Protein AF-A0A660LWY3-F1 (afdb_monomer_lite)

pLDDT: mean 86.29, std 8.12, range [62.91, 94.06]

Radius of gyration: 13.83 Å; chains: 1; bounding box: 40×20×34 Å

Structure (mmCIF, N/CA/C/O backbone):
data_AF-A0A660LWY3-F1
#
_entry.id   AF-A0A660LWY3-F1
#
loop_
_atom_site.group_PDB
_atom_site.id
_atom_site.type_symbol
_atom_site.label_atom_id
_atom_site.label_alt_id
_atom_site.label_comp_id
_atom_site.label_asym_id
_atom_site.label_entity_id
_atom_site.label_seq_id
_atom_site.pdbx_PDB_ins_code
_atom_site.Cartn_x
_atom_site.Cartn_y
_atom_site.Cartn_z
_atom_site.occupancy
_atom_site.B_iso_or_equiv
_atom_site.auth_seq_id
_atom_site.auth_comp_id
_atom_site.auth_asym_id
_atom_site.auth_atom_id
_atom_site.pdbx_PDB_model_num
ATOM 1 N N . MET A 1 1 ? 12.744 0.629 -2.843 1.00 62.91 1 MET A N 1
ATOM 2 C CA . MET A 1 1 ? 11.369 0.904 -2.410 1.00 62.91 1 MET A CA 1
ATOM 3 C C . MET A 1 1 ? 10.496 0.947 -3.645 1.00 62.91 1 MET A C 1
ATOM 5 O O . MET A 1 1 ? 10.985 1.392 -4.682 1.00 62.91 1 MET A O 1
ATOM 9 N N . ILE A 1 2 ? 9.275 0.420 -3.544 1.00 68.75 2 ILE A N 1
ATOM 10 C CA . ILE A 1 2 ? 8.207 0.637 -4.532 1.00 68.75 2 ILE A CA 1
ATOM 11 C C . ILE A 1 2 ? 8.032 2.151 -4.694 1.00 68.75 2 ILE A C 1
ATOM 13 O O . ILE A 1 2 ? 8.105 2.865 -3.693 1.00 68.75 2 ILE A O 1
ATOM 17 N N . ALA A 1 3 ? 7.934 2.622 -5.938 1.00 64.31 3 ALA A N 1
ATOM 18 C CA . ALA A 1 3 ? 8.021 4.047 -6.251 1.00 64.31 3 ALA A CA 1
ATOM 19 C C . ALA A 1 3 ? 6.810 4.829 -5.725 1.00 64.31 3 ALA A C 1
ATOM 21 O O . ALA A 1 3 ? 7.006 5.861 -5.091 1.00 64.31 3 ALA A O 1
ATOM 22 N N . ASP A 1 4 ? 5.608 4.275 -5.897 1.00 80.69 4 ASP A N 1
ATOM 23 C CA . ASP A 1 4 ? 4.352 4.914 -5.508 1.00 80.69 4 ASP A CA 1
ATOM 24 C C . ASP A 1 4 ? 3.501 3.974 -4.648 1.00 80.69 4 ASP A C 1
ATOM 26 O O . ASP A 1 4 ? 3.117 2.881 -5.078 1.00 80.69 4 ASP A O 1
ATOM 30 N N . ILE A 1 5 ? 3.228 4.401 -3.412 1.00 88.06 5 ILE A N 1
ATOM 31 C CA . ILE A 1 5 ? 2.285 3.758 -2.493 1.00 88.06 5 ILE A CA 1
ATOM 32 C C . ILE A 1 5 ? 1.225 4.799 -2.155 1.00 88.06 5 ILE A C 1
ATOM 34 O O . ILE A 1 5 ? 1.488 5.722 -1.386 1.00 88.06 5 ILE A O 1
ATOM 38 N N . ASP A 1 6 ? 0.043 4.645 -2.734 1.00 91.31 6 ASP A N 1
ATOM 39 C CA . ASP A 1 6 ? -1.106 5.484 -2.428 1.00 91.31 6 ASP A CA 1
ATOM 40 C C . ASP A 1 6 ? -1.893 4.871 -1.265 1.00 91.31 6 ASP A C 1
ATOM 42 O O . ASP A 1 6 ? -2.216 3.681 -1.285 1.00 91.31 6 ASP A O 1
ATOM 46 N N . ILE A 1 7 ? -2.165 5.659 -0.225 1.00 92.00 7 ILE A N 1
ATOM 47 C CA . ILE A 1 7 ? -2.864 5.201 0.981 1.00 92.00 7 ILE A CA 1
ATOM 48 C C . ILE A 1 7 ? -4.070 6.106 1.194 1.00 92.00 7 ILE A C 1
ATOM 50 O O . ILE A 1 7 ? -3.924 7.289 1.507 1.00 92.00 7 ILE A O 1
ATOM 54 N N . THR A 1 8 ? -5.261 5.532 1.061 1.00 91.75 8 THR A N 1
ATOM 55 C CA . THR A 1 8 ? -6.523 6.270 1.097 1.00 91.75 8 THR A CA 1
ATOM 56 C C . THR A 1 8 ? -7.466 5.701 2.151 1.00 91.75 8 THR A C 1
ATOM 58 O O . THR A 1 8 ? -7.576 4.488 2.335 1.00 91.75 8 THR A O 1
ATOM 61 N N . GLY A 1 9 ? -8.130 6.602 2.872 1.00 89.06 9 GLY A N 1
ATOM 62 C CA . GLY A 1 9 ? -9.246 6.270 3.749 1.00 89.06 9 GLY A CA 1
ATOM 63 C C . GLY A 1 9 ? -10.560 6.459 2.998 1.00 89.06 9 GLY A C 1
ATOM 64 O O . GLY A 1 9 ? -10.784 7.508 2.392 1.00 89.06 9 GLY A O 1
ATOM 65 N N . VAL A 1 10 ? -11.413 5.442 3.010 1.00 87.12 10 VAL A N 1
ATOM 66 C CA . VAL A 1 10 ? -12.741 5.460 2.388 1.00 87.12 10 VAL A CA 1
ATOM 67 C C . VAL A 1 10 ? -13.766 5.956 3.412 1.00 87.12 10 VAL A C 1
ATOM 69 O O . VAL A 1 10 ? -13.599 5.771 4.616 1.00 87.12 10 VAL A O 1
ATOM 72 N N . GLY A 1 11 ? -14.814 6.645 2.951 1.00 76.94 11 GLY A N 1
ATOM 73 C CA . GLY A 1 11 ? -15.933 7.051 3.814 1.00 76.94 11 GLY A CA 1
ATOM 74 C C . GLY A 1 11 ? -15.615 8.156 4.831 1.00 76.94 11 GLY A C 1
ATOM 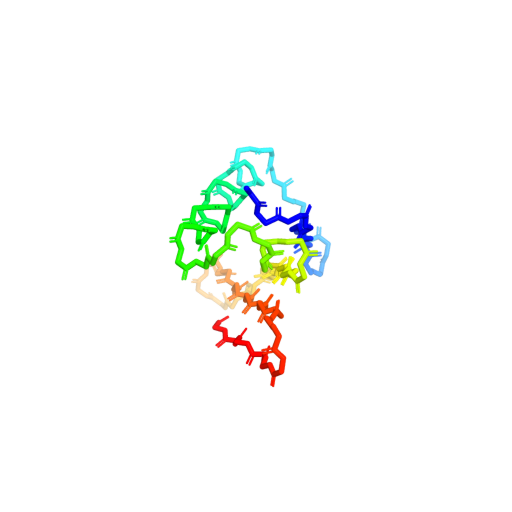75 O O . GLY A 1 11 ? -16.362 8.336 5.784 1.00 76.94 11 GLY A O 1
ATOM 76 N N . GLY A 1 12 ? -14.522 8.904 4.642 1.00 75.69 12 GLY A N 1
ATOM 77 C CA . GLY A 1 12 ? -14.097 9.959 5.571 1.00 75.69 12 GLY A CA 1
ATOM 78 C C . GLY A 1 12 ? -13.195 9.470 6.708 1.00 75.69 12 G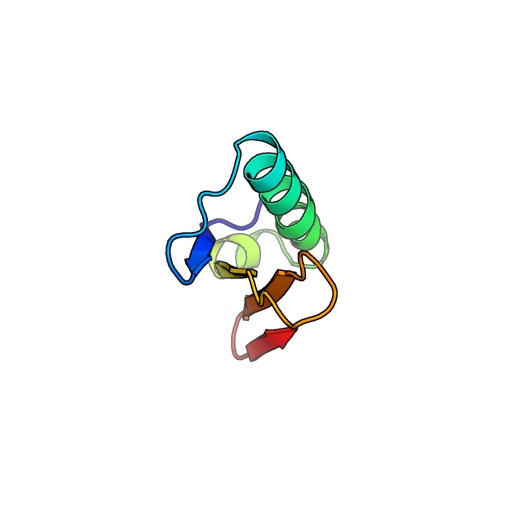LY A C 1
ATOM 79 O O . GLY A 1 12 ? -12.863 10.259 7.592 1.00 75.69 12 GLY A O 1
ATOM 80 N N . TYR A 1 13 ? -12.760 8.206 6.675 1.00 82.56 13 TYR A N 1
ATOM 81 C CA . TYR A 1 13 ? -11.789 7.680 7.629 1.00 82.56 13 TYR A CA 1
ATOM 82 C C . TYR A 1 13 ? -10.442 8.407 7.504 1.00 82.56 13 TYR A C 1
ATOM 84 O O . TYR A 1 13 ? -9.793 8.393 6.453 1.00 82.56 13 TYR A O 1
ATOM 92 N N . VAL A 1 14 ? -10.006 9.052 8.588 1.00 84.69 14 VAL A N 1
ATOM 93 C CA . VAL A 1 14 ? -8.734 9.779 8.629 1.00 84.69 14 VAL A CA 1
ATOM 94 C C . VAL A 1 14 ? -7.641 8.855 9.146 1.00 84.69 14 VAL A C 1
ATOM 96 O O . VAL A 1 14 ? -7.612 8.488 10.316 1.00 84.69 14 VAL A O 1
ATOM 99 N N . LEU A 1 15 ? -6.711 8.520 8.257 1.00 86.44 15 LEU A N 1
ATOM 100 C CA . LEU A 1 15 ? -5.537 7.718 8.581 1.00 86.44 15 LEU A CA 1
ATOM 101 C C . LEU A 1 15 ? -4.548 8.510 9.437 1.00 86.44 15 LEU A C 1
ATOM 103 O O . LEU A 1 15 ? -4.068 9.573 9.027 1.00 86.44 15 LEU A O 1
ATOM 107 N N . ASP A 1 16 ? -4.183 7.943 10.579 1.00 91.19 16 ASP A N 1
ATOM 108 C CA . ASP A 1 16 ? -3.138 8.450 11.454 1.00 91.19 16 ASP A CA 1
ATOM 109 C C . ASP A 1 16 ? -1.735 8.215 10.869 1.00 91.19 16 ASP A C 1
ATOM 111 O O . ASP A 1 16 ? -1.474 7.299 10.080 1.00 91.19 16 ASP A O 1
ATOM 115 N N . GLU A 1 17 ? -0.796 9.068 11.273 1.00 91.06 17 GLU A N 1
ATOM 116 C CA . GLU A 1 17 ? 0.587 9.028 10.793 1.00 91.06 17 GLU A CA 1
ATOM 117 C C . GLU A 1 17 ? 1.311 7.698 11.114 1.00 91.06 17 GLU A C 1
ATOM 119 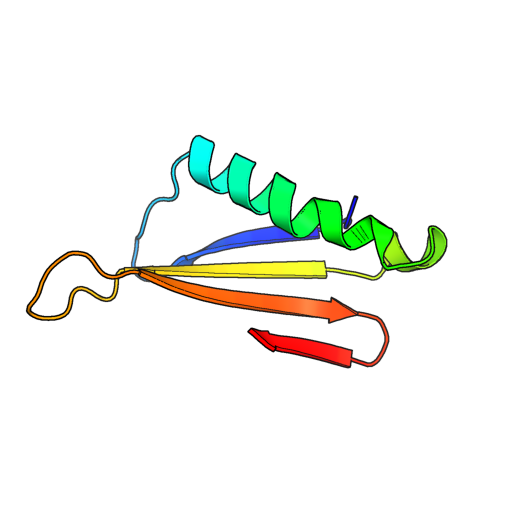O O . GLU A 1 17 ? 1.987 7.153 10.230 1.00 91.06 17 GLU A O 1
ATOM 124 N N . PRO A 1 18 ? 1.165 7.107 12.322 1.00 94.06 18 PRO A N 1
ATOM 125 C CA . PRO A 1 18 ? 1.710 5.783 12.620 1.00 94.06 18 PRO A CA 1
ATOM 126 C C . PRO A 1 18 ? 1.218 4.691 11.666 1.00 94.06 18 PRO A C 1
ATOM 128 O O . PRO A 1 18 ? 2.036 3.896 11.189 1.00 94.06 18 PRO A O 1
ATOM 131 N N . THR A 1 19 ? -0.077 4.665 11.343 1.00 90.62 19 THR A N 1
ATOM 132 C CA . THR A 1 19 ? -0.653 3.679 10.417 1.00 90.62 19 THR A CA 1
ATOM 133 C C . THR A 1 19 ? -0.121 3.854 9.003 1.00 90.62 19 THR A C 1
ATOM 135 O O . THR A 1 19 ? 0.335 2.877 8.404 1.00 90.62 19 THR A O 1
ATOM 138 N N . LYS A 1 20 ? -0.056 5.088 8.484 1.00 91.06 20 LYS A N 1
ATOM 139 C CA . LYS A 1 20 ? 0.565 5.357 7.173 1.00 91.06 20 LYS A CA 1
ATOM 140 C C . LYS A 1 20 ? 2.009 4.865 7.132 1.00 91.06 20 LYS A C 1
ATOM 142 O O . LYS A 1 20 ? 2.401 4.139 6.219 1.00 91.06 20 LYS A O 1
ATOM 147 N N . LYS A 1 21 ? 2.796 5.176 8.167 1.00 92.56 21 LYS A N 1
ATOM 148 C CA . LYS A 1 21 ? 4.189 4.720 8.284 1.00 92.56 21 LYS A CA 1
ATOM 149 C C . LYS A 1 21 ? 4.293 3.196 8.338 1.00 92.56 21 LYS A C 1
ATOM 151 O O . LYS A 1 21 ? 5.206 2.616 7.741 1.00 92.56 21 LYS A O 1
ATOM 156 N N . TYR A 1 22 ? 3.378 2.540 9.046 1.00 93.75 22 TYR A N 1
ATOM 157 C CA . TYR A 1 22 ? 3.322 1.086 9.132 1.00 93.75 22 TYR A CA 1
ATOM 158 C C . TYR A 1 22 ? 3.033 0.450 7.767 1.00 93.75 22 TYR A C 1
ATOM 160 O O . TYR A 1 22 ? 3.775 -0.446 7.350 1.00 93.75 22 TYR A O 1
ATOM 168 N N . ILE A 1 23 ? 2.030 0.953 7.044 1.00 91.88 23 ILE A N 1
ATOM 169 C CA . ILE A 1 23 ? 1.649 0.483 5.706 1.00 91.88 23 ILE A CA 1
ATOM 170 C C . ILE A 1 23 ? 2.806 0.672 4.724 1.00 91.88 23 ILE A C 1
ATOM 172 O O . ILE A 1 23 ? 3.250 -0.302 4.112 1.00 91.88 23 ILE A O 1
ATOM 176 N N . SER A 1 24 ? 3.386 1.872 4.657 1.00 91.19 24 SER A N 1
ATOM 177 C CA . SER A 1 24 ? 4.534 2.163 3.789 1.00 91.19 24 SER A CA 1
ATOM 178 C C . SER A 1 24 ? 5.723 1.247 4.077 1.00 91.19 24 SER A C 1
ATOM 180 O O . SER A 1 24 ? 6.384 0.769 3.155 1.00 91.19 24 SER A O 1
ATOM 182 N N . LYS A 1 25 ? 5.982 0.916 5.351 1.00 92.19 25 LYS A N 1
ATOM 183 C CA . LYS A 1 25 ? 7.041 -0.034 5.726 1.00 92.19 25 LYS A CA 1
ATOM 184 C C . LYS A 1 25 ? 6.716 -1.465 5.295 1.00 92.19 25 LYS A C 1
ATOM 186 O O . LYS A 1 25 ? 7.627 -2.201 4.916 1.00 92.19 25 LYS A O 1
ATOM 191 N N . LYS A 1 26 ? 5.459 -1.901 5.393 1.00 91.62 26 LYS A N 1
ATOM 192 C CA . LYS A 1 26 ? 5.049 -3.269 5.040 1.00 91.62 26 LYS A CA 1
ATOM 193 C C . LYS A 1 26 ? 5.034 -3.484 3.533 1.00 91.62 26 LYS A C 1
ATOM 195 O O . LYS A 1 26 ? 5.702 -4.406 3.071 1.00 91.62 26 LYS A O 1
ATOM 200 N N . ILE A 1 27 ? 4.364 -2.608 2.792 1.00 90.44 27 ILE A N 1
ATOM 201 C CA . ILE A 1 27 ? 4.295 -2.667 1.329 1.00 90.44 27 ILE A CA 1
ATOM 202 C C . ILE A 1 27 ? 5.669 -2.378 0.721 1.00 90.44 27 ILE A C 1
ATOM 204 O O . ILE A 1 27 ? 6.135 -3.122 -0.137 1.00 90.44 27 ILE A O 1
ATOM 208 N N . GLY A 1 28 ? 6.398 -1.391 1.249 1.00 89.31 28 GLY A N 1
ATOM 209 C CA . GLY A 1 28 ? 7.744 -1.061 0.785 1.00 89.31 28 GLY A CA 1
ATOM 210 C C . GLY A 1 28 ? 8.734 -2.227 0.866 1.00 89.31 28 GLY A C 1
ATOM 211 O O . GLY A 1 28 ? 9.586 -2.335 -0.008 1.00 89.31 28 GLY A O 1
ATOM 212 N N . ARG A 1 29 ? 8.596 -3.135 1.849 1.00 90.00 29 ARG A N 1
ATOM 213 C CA . ARG A 1 29 ? 9.431 -4.350 1.981 1.00 90.00 29 ARG A CA 1
ATOM 214 C C . ARG A 1 29 ? 9.174 -5.404 0.904 1.00 90.00 29 ARG A C 1
ATOM 216 O O . ARG A 1 29 ? 9.959 -6.347 0.820 1.00 90.00 29 ARG A O 1
ATOM 223 N N . LEU A 1 30 ? 8.097 -5.302 0.127 1.00 88.06 30 LEU A N 1
ATOM 224 C CA . LEU A 1 30 ? 7.828 -6.223 -0.982 1.00 88.06 30 LEU A CA 1
ATOM 225 C C . LEU A 1 30 ? 8.765 -5.970 -2.173 1.00 88.06 30 LEU A C 1
ATOM 227 O O . LEU A 1 30 ? 8.967 -6.861 -2.991 1.00 88.06 30 LEU A O 1
ATOM 231 N N . ASP A 1 31 ? 9.447 -4.820 -2.215 1.00 85.44 31 ASP A N 1
ATOM 232 C CA . ASP A 1 31 ? 10.440 -4.483 -3.243 1.00 85.44 31 ASP A CA 1
ATOM 233 C C . ASP A 1 31 ? 11.632 -5.460 -3.330 1.00 85.44 31 ASP A C 1
ATOM 235 O O . ASP A 1 31 ? 12.337 -5.507 -4.344 1.00 85.44 31 ASP A O 1
ATOM 239 N N . ARG A 1 32 ? 11.861 -6.250 -2.274 1.00 89.06 32 ARG A N 1
ATOM 240 C CA . ARG A 1 32 ? 12.871 -7.314 -2.220 1.00 89.06 32 ARG A CA 1
ATOM 241 C C . ARG A 1 32 ? 12.521 -8.522 -3.085 1.00 89.06 32 ARG A C 1
ATOM 243 O O . ARG A 1 32 ? 13.413 -9.296 -3.404 1.00 89.06 32 ARG A O 1
ATOM 250 N N . MET A 1 33 ? 11.245 -8.694 -3.430 1.00 88.06 33 MET A N 1
ATOM 251 C CA . MET A 1 33 ? 10.759 -9.816 -4.241 1.00 88.06 33 MET A CA 1
ATOM 252 C C . MET A 1 33 ? 10.930 -9.570 -5.744 1.00 88.06 33 MET A C 1
ATOM 254 O O . MET A 1 33 ? 10.661 -10.455 -6.546 1.00 88.06 33 MET A O 1
ATOM 258 N N . VAL A 1 34 ? 11.380 -8.374 -6.133 1.00 86.06 34 VAL A N 1
ATOM 259 C CA . VAL A 1 34 ? 11.471 -7.937 -7.528 1.00 86.06 34 VAL A CA 1
ATOM 260 C C . VAL A 1 34 ? 12.856 -7.380 -7.847 1.00 86.06 34 VAL A C 1
ATOM 262 O O . VAL A 1 34 ? 13.577 -6.864 -6.982 1.00 86.06 34 VAL A O 1
ATOM 265 N N . THR A 1 35 ? 13.241 -7.471 -9.120 1.00 88.25 35 THR A N 1
ATOM 266 C CA . THR A 1 35 ? 14.525 -6.951 -9.601 1.00 88.25 35 THR A CA 1
ATOM 267 C C . THR A 1 35 ? 14.581 -5.429 -9.473 1.00 88.25 35 THR A C 1
ATOM 269 O O . THR A 1 35 ? 13.566 -4.733 -9.518 1.00 88.25 35 THR A O 1
ATOM 272 N N . ARG A 1 36 ? 15.793 -4.875 -9.330 1.00 85.88 36 ARG A N 1
ATOM 273 C CA . ARG A 1 36 ? 15.995 -3.433 -9.099 1.00 85.88 36 ARG A CA 1
ATOM 274 C C . ARG A 1 36 ? 15.346 -2.554 -10.175 1.00 85.88 36 ARG A C 1
ATOM 276 O O . ARG A 1 36 ? 14.849 -1.482 -9.842 1.00 85.88 36 ARG A O 1
ATOM 283 N N . HIS A 1 37 ? 15.354 -3.004 -11.429 1.00 84.12 37 HIS A N 1
ATOM 284 C CA . HIS A 1 37 ? 14.786 -2.272 -12.562 1.00 84.12 37 HIS A CA 1
ATOM 285 C C . HIS A 1 37 ? 13.251 -2.241 -12.523 1.00 84.12 37 HIS A C 1
ATOM 287 O O . HIS A 1 37 ? 12.670 -1.182 -12.745 1.00 84.12 37 HIS A O 1
ATOM 293 N N . ALA A 1 38 ? 12.610 -3.352 -12.144 1.00 84.00 38 ALA A N 1
ATOM 294 C CA . ALA A 1 38 ? 11.153 -3.467 -12.068 1.00 84.00 38 ALA A CA 1
ATOM 295 C C . ALA A 1 38 ? 10.532 -2.685 -10.896 1.00 84.00 38 ALA A C 1
ATOM 297 O O . ALA A 1 38 ? 9.346 -2.388 -10.901 1.00 84.00 38 ALA A O 1
ATOM 298 N N . ARG A 1 39 ? 11.315 -2.282 -9.886 1.00 85.56 39 ARG A N 1
ATOM 299 C CA . ARG A 1 39 ? 10.794 -1.512 -8.735 1.00 85.56 39 ARG A CA 1
ATOM 300 C C . ARG A 1 39 ? 10.131 -0.188 -9.121 1.00 85.56 39 ARG A C 1
ATOM 302 O O . ARG A 1 39 ? 9.279 0.285 -8.380 1.00 85.56 39 ARG A O 1
ATOM 309 N N . LYS A 1 40 ? 10.548 0.413 -10.241 1.00 84.88 40 LYS A N 1
ATOM 310 C CA . LYS A 1 40 ? 10.009 1.687 -10.745 1.00 84.88 40 LYS A CA 1
ATOM 311 C C . LYS A 1 40 ? 8.686 1.531 -11.493 1.00 84.88 40 LYS A C 1
ATOM 313 O O . LYS A 1 40 ? 8.018 2.524 -11.726 1.00 84.88 40 LYS A O 1
ATOM 318 N N . THR A 1 41 ? 8.358 0.312 -11.908 1.00 86.88 41 THR A N 1
ATOM 319 C CA . THR A 1 41 ? 7.150 -0.002 -12.677 1.00 86.88 41 THR A CA 1
ATOM 320 C C . THR A 1 41 ? 6.067 -0.622 -11.797 1.00 86.88 41 THR A C 1
ATOM 322 O O . THR A 1 41 ? 5.090 -1.144 -12.321 1.00 86.88 41 THR A O 1
ATOM 325 N N . ILE A 1 42 ? 6.283 -0.653 -10.479 1.00 88.75 42 ILE A N 1
ATOM 326 C CA . ILE A 1 42 ? 5.363 -1.237 -9.508 1.00 88.75 42 ILE A CA 1
ATOM 327 C C . ILE A 1 42 ? 4.742 -0.111 -8.709 1.00 88.75 42 ILE A C 1
ATOM 329 O O . ILE A 1 42 ? 5.461 0.724 -8.154 1.00 88.75 42 ILE A O 1
ATOM 333 N N . ASN A 1 43 ? 3.419 -0.164 -8.605 1.00 91.12 43 ASN A N 1
ATOM 334 C CA . ASN A 1 43 ? 2.616 0.805 -7.877 1.00 91.12 43 ASN A CA 1
ATOM 335 C C . ASN A 1 43 ? 1.711 0.031 -6.919 1.00 91.12 43 ASN A C 1
ATOM 337 O O . ASN A 1 43 ? 1.222 -1.047 -7.265 1.00 91.12 43 ASN A O 1
ATOM 341 N N . ALA A 1 44 ? 1.474 0.571 -5.730 1.00 92.31 44 ALA A N 1
ATOM 342 C CA . ALA A 1 44 ? 0.565 -0.024 -4.763 1.00 92.31 44 ALA A CA 1
ATOM 343 C C . ALA A 1 44 ? -0.493 0.988 -4.323 1.00 92.31 44 ALA A C 1
ATOM 345 O O . ALA A 1 44 ? -0.182 2.150 -4.082 1.00 92.31 44 ALA A O 1
ATOM 346 N N . SER A 1 45 ? -1.725 0.522 -4.175 1.00 93.38 45 SER A N 1
ATOM 347 C CA . SER A 1 45 ? -2.836 1.285 -3.618 1.00 93.38 45 SER A CA 1
ATOM 348 C C . SER A 1 45 ? -3.403 0.523 -2.432 1.00 93.38 45 SER A C 1
ATOM 350 O O . SER A 1 45 ? -3.712 -0.663 -2.541 1.00 93.38 45 SER A O 1
ATOM 352 N N . VAL A 1 46 ? -3.523 1.202 -1.298 1.00 93.50 46 VAL A N 1
ATOM 353 C CA . VAL A 1 46 ? -4.095 0.663 -0.066 1.00 93.50 46 VAL A CA 1
ATOM 354 C C . VAL A 1 46 ? -5.311 1.498 0.289 1.00 93.50 46 VAL A C 1
ATOM 356 O O . VAL A 1 46 ? -5.201 2.711 0.478 1.00 93.50 46 VAL A O 1
ATOM 359 N N . LYS A 1 47 ? -6.463 0.842 0.378 1.00 93.06 47 LYS A N 1
ATOM 360 C CA . LYS A 1 47 ? -7.721 1.448 0.805 1.00 93.06 47 LYS A CA 1
ATOM 361 C C . LYS A 1 47 ? -8.108 0.882 2.152 1.00 93.06 47 LYS A C 1
ATOM 363 O O . LYS A 1 47 ? -8.043 -0.328 2.350 1.00 93.06 47 LYS A O 1
ATOM 368 N N . ILE A 1 48 ? -8.495 1.760 3.065 1.00 91.94 48 ILE A N 1
ATOM 369 C CA . ILE A 1 48 ? -8.972 1.378 4.390 1.00 91.94 48 ILE A CA 1
ATOM 370 C C . ILE A 1 48 ? -10.358 1.966 4.580 1.00 91.94 48 ILE A C 1
ATOM 372 O O . ILE A 1 48 ? -10.541 3.175 4.443 1.00 91.94 48 ILE A O 1
ATOM 376 N N . GLU A 1 49 ? -11.316 1.108 4.899 1.00 90.12 49 GLU A N 1
ATOM 377 C CA . GLU A 1 49 ? -12.704 1.475 5.144 1.00 90.12 49 GLU A CA 1
ATOM 378 C C . GLU A 1 49 ? -13.118 1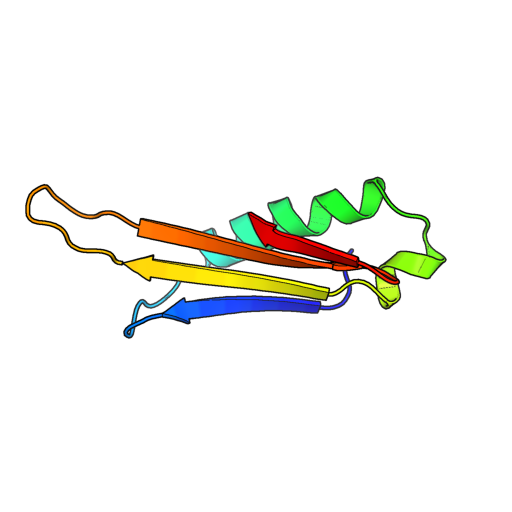.056 6.551 1.00 90.12 49 GLU A C 1
ATOM 380 O O . GLU A 1 49 ? -12.833 -0.056 6.992 1.00 90.12 49 GLU A O 1
ATOM 385 N N . GLU A 1 50 ? -13.803 1.946 7.262 1.00 85.69 50 GLU A N 1
ATOM 386 C CA . GLU A 1 50 ? -14.433 1.626 8.538 1.00 85.69 50 GLU A CA 1
ATOM 387 C C . GLU A 1 50 ? -15.839 1.068 8.286 1.00 85.69 50 GLU A C 1
ATOM 389 O O . GLU A 1 50 ? -16.804 1.796 8.061 1.00 85.69 50 GLU A O 1
ATOM 394 N N . VAL A 1 51 ? -15.959 -0.255 8.328 1.00 82.31 51 VAL A N 1
ATOM 395 C CA . VAL A 1 51 ? -17.223 -0.984 8.199 1.00 82.31 51 VAL A CA 1
ATOM 396 C C . VAL A 1 51 ? -17.815 -1.184 9.591 1.00 82.31 51 VAL A C 1
ATOM 398 O O . VAL A 1 51 ? -17.766 -2.273 10.162 1.00 82.31 51 VAL A O 1
ATOM 401 N N . ASN A 1 52 ? -18.382 -0.118 10.161 1.00 69.50 52 ASN A N 1
ATOM 402 C CA . ASN A 1 52 ? -19.126 -0.168 11.423 1.00 69.50 52 ASN A CA 1
ATOM 403 C C . ASN A 1 52 ? -20.373 -1.056 11.280 1.00 69.50 52 ASN A C 1
ATOM 405 O O . ASN A 1 52 ? -21.465 -0.593 10.964 1.00 69.50 52 ASN A O 1
ATOM 409 N N . ARG A 1 53 ? -20.197 -2.365 11.482 1.00 66.56 53 ARG A N 1
ATOM 410 C CA . ARG A 1 53 ? -21.293 -3.324 11.668 1.00 66.56 53 ARG A CA 1
ATOM 411 C C . ARG A 1 53 ? -21.662 -3.365 13.144 1.00 66.56 53 ARG A C 1
ATOM 413 O O . ARG A 1 53 ? -20.821 -3.078 13.987 1.00 66.56 53 ARG A O 1
ATOM 420 N N . ASP A 1 54 ? -22.867 -3.837 13.442 1.00 64.62 54 ASP A N 1
ATOM 421 C CA . ASP A 1 54 ? -23.536 -3.807 14.757 1.00 64.62 54 ASP A CA 1
ATOM 422 C C . ASP A 1 54 ? -22.720 -4.306 15.980 1.00 64.62 54 ASP A C 1
ATOM 424 O O . ASP A 1 54 ? -23.128 -4.085 17.114 1.00 64.62 54 ASP A O 1
ATOM 428 N N . ASN A 1 55 ? -21.540 -4.915 15.783 1.00 65.19 55 ASN A N 1
ATOM 429 C CA . ASN A 1 55 ? -20.644 -5.426 16.828 1.00 65.19 55 ASN A CA 1
ATOM 430 C C . ASN A 1 55 ? -19.222 -4.814 16.761 1.00 65.19 55 ASN A C 1
ATOM 432 O O . ASN A 1 55 ? -18.243 -5.549 16.587 1.00 65.19 55 ASN A O 1
ATOM 436 N N . GLY A 1 56 ? -19.106 -3.491 16.916 1.00 69.94 56 GLY A N 1
ATOM 437 C CA . GLY A 1 56 ? -17.841 -2.771 17.149 1.00 69.94 56 GLY A CA 1
ATOM 438 C C . GLY A 1 56 ? -17.092 -2.296 15.897 1.00 69.94 56 GLY A C 1
ATOM 439 O O . GLY A 1 56 ? -17.491 -2.580 14.769 1.00 69.94 56 GLY A O 1
ATOM 440 N N . ASN A 1 57 ? -15.983 -1.579 16.119 1.00 71.69 57 ASN A N 1
ATOM 441 C CA . ASN A 1 57 ? -15.170 -0.985 15.053 1.00 71.69 57 ASN A CA 1
ATOM 442 C C . ASN A 1 57 ? -14.526 -2.097 14.218 1.00 71.69 57 ASN A C 1
ATOM 444 O O . ASN A 1 57 ? -13.637 -2.810 14.697 1.00 71.69 57 ASN A O 1
ATOM 448 N N . LYS A 1 58 ? -14.967 -2.251 12.971 1.00 83.88 58 LYS A N 1
ATOM 449 C CA . LYS A 1 58 ? -14.355 -3.170 12.009 1.00 83.88 58 LYS A CA 1
ATOM 450 C C . LYS A 1 58 ? -13.799 -2.361 10.859 1.00 83.88 58 LYS A C 1
ATOM 452 O O . LYS A 1 58 ? -14.421 -1.408 10.403 1.00 83.88 58 LYS A O 1
ATOM 457 N N . TYR A 1 59 ? -12.633 -2.779 10.397 1.00 87.38 59 TYR A N 1
ATOM 458 C CA . TYR A 1 59 ? -11.955 -2.150 9.282 1.00 87.38 59 TYR A CA 1
ATOM 459 C C . TYR A 1 59 ? -11.746 -3.182 8.192 1.00 87.38 59 TYR A C 1
ATOM 461 O O . TYR A 1 59 ? -11.320 -4.306 8.469 1.00 87.38 59 TYR A O 1
ATOM 469 N N . GLU A 1 60 ? -12.045 -2.788 6.969 1.00 88.75 60 GLU A N 1
ATOM 470 C CA . GLU A 1 60 ? -11.724 -3.541 5.771 1.00 88.75 60 GLU A CA 1
ATOM 471 C C . GLU A 1 60 ? -10.537 -2.872 5.090 1.00 88.75 60 GLU A C 1
ATOM 473 O O . GLU A 1 60 ? -10.435 -1.644 5.040 1.00 88.75 60 GLU A O 1
ATOM 478 N N . VAL A 1 61 ? -9.591 -3.691 4.639 1.00 91.69 61 VAL A N 1
ATOM 479 C CA . VAL A 1 61 ? -8.369 -3.221 3.994 1.00 91.69 61 VAL A CA 1
ATOM 480 C C . VAL A 1 61 ? -8.260 -3.921 2.656 1.00 91.69 61 VAL A C 1
ATOM 482 O O . VAL A 1 61 ? -8.133 -5.139 2.625 1.00 91.69 61 VAL A O 1
ATOM 485 N N . GLU A 1 62 ? -8.276 -3.146 1.578 1.00 93.44 62 GLU A N 1
ATOM 486 C CA . GLU A 1 62 ? -8.025 -3.637 0.224 1.00 93.44 62 GLU A CA 1
ATOM 487 C C . GLU A 1 62 ? -6.635 -3.173 -0.214 1.00 93.44 62 GLU A C 1
ATOM 489 O O . GLU A 1 62 ? -6.299 -1.983 -0.139 1.00 93.44 62 GLU A O 1
ATOM 494 N N . VAL A 1 63 ? -5.817 -4.111 -0.687 1.00 93.38 63 VAL A N 1
ATOM 495 C CA . VAL A 1 63 ? -4.487 -3.831 -1.226 1.00 93.38 63 VAL A CA 1
ATOM 496 C C . VAL A 1 63 ? -4.433 -4.254 -2.686 1.00 93.38 63 VAL A C 1
ATOM 498 O O . VAL A 1 63 ? -4.574 -5.428 -3.023 1.00 93.38 63 VAL A O 1
ATOM 501 N N . ILE A 1 64 ? -4.151 -3.293 -3.561 1.00 93.88 64 ILE A N 1
ATOM 502 C CA . ILE A 1 64 ? -3.972 -3.515 -4.995 1.00 93.88 64 ILE A CA 1
ATOM 503 C C . ILE A 1 64 ? -2.519 -3.214 -5.343 1.00 93.88 64 ILE A C 1
ATOM 505 O O . ILE A 1 64 ? -2.056 -2.088 -5.174 1.00 93.88 64 ILE A O 1
ATOM 509 N N . ILE A 1 65 ? -1.792 -4.210 -5.841 1.00 91.75 65 ILE A N 1
ATOM 510 C CA . ILE A 1 65 ? -0.415 -4.056 -6.310 1.00 91.75 65 ILE A CA 1
ATOM 511 C C . ILE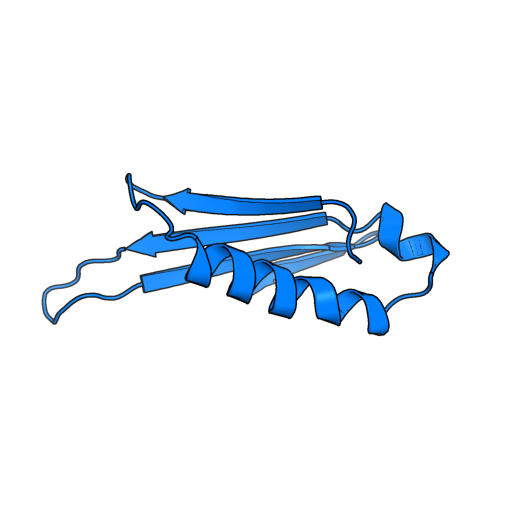 A 1 65 ? -0.391 -4.293 -7.813 1.00 91.75 65 ILE A C 1
ATOM 513 O O . ILE A 1 65 ? -0.680 -5.389 -8.294 1.00 91.75 65 ILE A O 1
ATOM 517 N N . ASN A 1 66 ? -0.006 -3.258 -8.546 1.00 91.44 66 ASN A N 1
ATOM 518 C CA . ASN A 1 66 ? 0.201 -3.317 -9.981 1.00 91.44 66 ASN A CA 1
ATOM 519 C C . ASN A 1 66 ? 1.663 -3.669 -10.233 1.00 91.44 66 ASN A C 1
ATOM 521 O O . ASN A 1 66 ? 2.562 -2.925 -9.838 1.00 91.44 66 ASN A O 1
ATOM 525 N N . VAL A 1 67 ? 1.897 -4.809 -10.872 1.00 88.69 67 VAL A N 1
ATOM 526 C CA . VAL A 1 67 ? 3.214 -5.242 -11.347 1.00 88.69 67 VAL A CA 1
ATOM 527 C C . VAL A 1 67 ? 3.170 -5.343 -12.876 1.00 88.69 67 VAL A C 1
ATOM 529 O O . VAL A 1 67 ? 2.082 -5.288 -13.452 1.00 88.69 67 VAL A O 1
ATOM 532 N N . PRO A 1 68 ? 4.313 -5.478 -13.572 1.00 86.81 68 PRO A N 1
ATOM 533 C CA . PRO A 1 68 ? 4.290 -5.684 -15.015 1.00 86.81 68 PRO A CA 1
ATOM 534 C C . PRO A 1 68 ? 3.351 -6.837 -15.396 1.00 86.81 68 PRO A C 1
ATOM 536 O O . PRO A 1 68 ? 3.440 -7.935 -14.843 1.00 86.81 68 PRO A O 1
ATOM 539 N N . ASP A 1 69 ? 2.421 -6.542 -16.300 1.00 87.12 69 ASP A N 1
ATOM 540 C CA . ASP A 1 69 ? 1.457 -7.477 -16.889 1.00 87.12 69 ASP A CA 1
ATOM 541 C C . ASP A 1 69 ? 0.430 -8.104 -15.925 1.00 87.12 69 ASP A C 1
ATOM 543 O O . ASP A 1 69 ? -0.413 -8.881 -16.369 1.00 87.12 69 ASP A O 1
ATOM 547 N N . HIS A 1 70 ? 0.459 -7.784 -14.623 1.00 90.38 70 HIS A N 1
ATOM 548 C CA . HIS A 1 70 ? -0.425 -8.397 -13.624 1.00 90.38 70 HIS A CA 1
ATOM 549 C C . HIS A 1 70 ? -0.896 -7.411 -12.548 1.00 90.38 70 HIS A C 1
ATOM 551 O O . HIS A 1 70 ? -0.191 -6.488 -12.141 1.00 90.38 70 HIS A O 1
ATOM 557 N N . VAL A 1 71 ? -2.091 -7.675 -12.017 1.00 93.12 71 VAL A N 1
ATOM 558 C CA . VAL A 1 71 ? -2.655 -6.967 -10.863 1.00 93.12 71 VAL A CA 1
ATOM 559 C C . VAL A 1 71 ? -2.897 -7.975 -9.750 1.00 93.12 71 VAL A C 1
ATOM 561 O O . VAL A 1 71 ? -3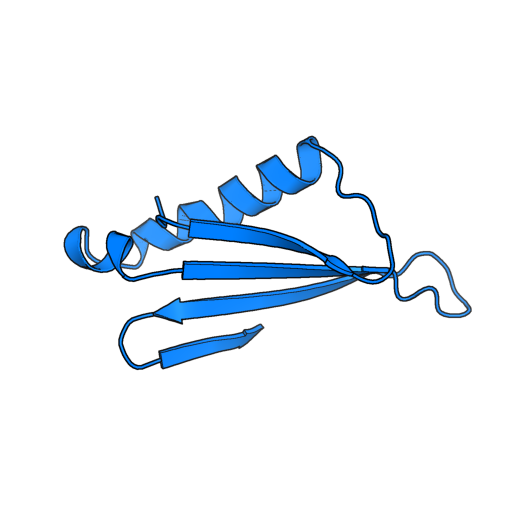.642 -8.937 -9.928 1.00 93.12 71 VAL A O 1
ATOM 564 N N . ILE A 1 72 ? -2.272 -7.750 -8.600 1.00 92.06 72 ILE A N 1
ATOM 565 C CA . ILE A 1 72 ? -2.432 -8.572 -7.401 1.00 92.06 72 ILE A CA 1
ATOM 566 C C . ILE A 1 72 ? -3.391 -7.839 -6.467 1.00 92.06 72 ILE A C 1
ATOM 568 O O . ILE A 1 72 ? -3.163 -6.672 -6.152 1.00 92.06 72 ILE A O 1
ATOM 572 N N . LYS A 1 73 ? -4.456 -8.518 -6.036 1.00 93.62 73 LYS A N 1
ATOM 573 C CA . LYS A 1 73 ? -5.460 -7.979 -5.112 1.00 93.62 73 LYS A CA 1
ATOM 574 C C . LYS A 1 73 ? -5.553 -8.868 -3.880 1.00 93.62 73 LYS A C 1
ATOM 576 O O . LYS A 1 73 ? -5.526 -10.092 -4.027 1.00 93.62 73 LYS A O 1
ATOM 581 N N . ALA A 1 74 ? -5.641 -8.253 -2.709 1.00 88.75 74 ALA A N 1
ATOM 582 C CA . ALA A 1 74 ? -5.794 -8.919 -1.422 1.00 88.75 74 ALA A CA 1
ATOM 583 C C . ALA A 1 74 ? -6.646 -8.077 -0.475 1.00 88.75 74 ALA A C 1
ATOM 585 O O . ALA A 1 74 ? -6.605 -6.831 -0.613 1.00 88.75 74 ALA A O 1
#

Sequence (74 aa):
MIADIDITGVGGYVLDEPTKKYISKKIGRLDRMVTRHARKTINASVKIEEVNRDNGNKYEVEVIINVPDHVIKA

Secondary structure (DSSP, 8-state):
--SEEEEEEETT----HHHHHHHHHHHHGGGGGS-TTGGGG-EEEEEEEE---SSS--EEEEEEEEETTEEEE-

Foldseek 3Di:
DQPEEAEEEPPPDDDDPVRVVVVCVVVVVCCVVDDPVQSPVKYKYKYWYFPPDPPDTDIDIWIWIDGVPDIDID